Protein AF-A0A920T4A6-F1 (afdb_monomer)

Foldseek 3Di:
DVVVVVVVVVLVVVLVVLLVVLVCVVVVQDWDWDDPDDVDIDIDHQAQPEEWEWEDEPVCPDSRVSNVVSNCVSSVYHYDYDYDDPPDDDDGDRPDD

pLDDT: mean 73.18, std 14.06, range [29.61, 89.19]

Structure (mmCIF, N/CA/C/O backbone):
data_AF-A0A920T4A6-F1
#
_entry.id   AF-A0A920T4A6-F1
#
loop_
_atom_site.group_PDB
_atom_site.id
_atom_site.type_symbol
_atom_site.label_atom_id
_atom_site.label_alt_id
_atom_site.label_comp_id
_atom_site.label_asym_id
_atom_site.label_entity_id
_atom_site.label_seq_id
_atom_site.pdbx_PDB_ins_code
_atom_site.Cartn_x
_atom_site.Cartn_y
_atom_site.Cartn_z
_atom_site.occupancy
_atom_site.B_iso_or_equiv
_atom_site.auth_seq_id
_atom_site.auth_comp_id
_atom_site.auth_asym_id
_atom_site.auth_atom_id
_atom_site.pdbx_PDB_model_num
ATOM 1 N N . MET A 1 1 ? 26.992 3.770 -20.610 1.00 54.50 1 MET A N 1
ATOM 2 C CA . MET A 1 1 ? 26.687 2.720 -19.610 1.00 54.50 1 MET A CA 1
ATOM 3 C C . MET A 1 1 ? 26.659 3.265 -18.178 1.00 54.50 1 MET A C 1
ATOM 5 O O . MET A 1 1 ? 25.633 3.145 -17.527 1.00 54.50 1 MET A O 1
ATOM 9 N N . VAL A 1 2 ? 27.707 3.959 -17.709 1.00 59.22 2 VAL A N 1
ATOM 10 C CA . VAL A 1 2 ? 27.796 4.474 -16.321 1.00 59.22 2 VAL A CA 1
ATOM 11 C C . VAL A 1 2 ? 26.661 5.442 -15.929 1.00 59.22 2 VAL A C 1
ATOM 13 O O . VAL A 1 2 ? 26.128 5.326 -14.833 1.00 59.22 2 VAL A O 1
ATOM 16 N N . LYS A 1 3 ? 26.215 6.342 -16.822 1.00 55.66 3 LYS A N 1
ATOM 17 C CA . LYS A 1 3 ? 25.102 7.281 -16.541 1.00 55.66 3 LYS A CA 1
ATOM 18 C C . LYS A 1 3 ? 23.749 6.592 -16.293 1.00 55.66 3 LYS A C 1
ATOM 20 O O . LYS A 1 3 ? 23.016 7.019 -15.413 1.00 55.66 3 LYS A O 1
ATOM 25 N N . GLN A 1 4 ? 23.444 5.510 -17.016 1.00 57.22 4 GLN A N 1
ATOM 26 C CA . GLN A 1 4 ? 22.223 4.715 -16.809 1.00 57.22 4 GLN A CA 1
ATOM 27 C C . GLN A 1 4 ? 22.250 4.025 -15.438 1.00 57.22 4 GLN A C 1
ATOM 29 O O . GLN A 1 4 ? 21.264 4.050 -14.713 1.00 57.22 4 GLN A O 1
ATOM 34 N N . LEU A 1 5 ? 23.412 3.505 -15.030 1.00 60.97 5 LEU A N 1
ATOM 35 C CA . LEU A 1 5 ? 23.587 2.879 -13.719 1.00 60.97 5 LEU A CA 1
ATOM 36 C C . LEU A 1 5 ? 23.409 3.879 -12.558 1.00 60.97 5 LEU A C 1
ATOM 38 O O . LEU A 1 5 ? 22.830 3.535 -11.534 1.00 60.97 5 LEU A O 1
ATOM 42 N N . GLN A 1 6 ? 23.883 5.120 -12.714 1.00 61.97 6 GLN A N 1
ATOM 43 C CA . GLN A 1 6 ? 23.698 6.184 -11.714 1.00 61.97 6 GLN A CA 1
ATOM 44 C C . GLN A 1 6 ? 22.229 6.614 -11.598 1.00 61.97 6 GLN A C 1
ATOM 46 O O . GLN A 1 6 ? 21.735 6.827 -10.495 1.00 61.97 6 GLN A O 1
ATOM 51 N N . MET A 1 7 ? 21.512 6.668 -12.723 1.00 63.12 7 MET A N 1
ATOM 52 C CA . MET A 1 7 ? 20.078 6.965 -12.742 1.00 63.12 7 MET A CA 1
ATOM 5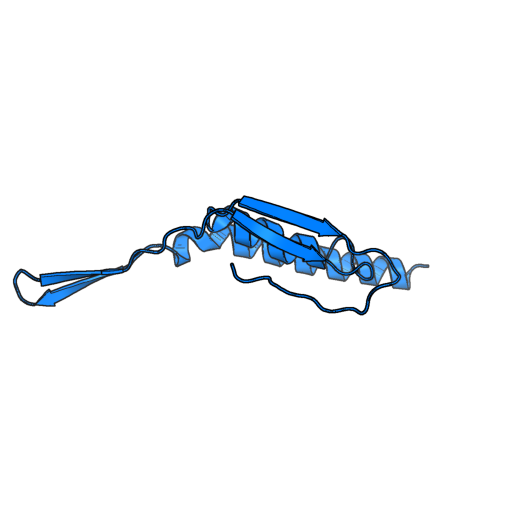3 C C . MET A 1 7 ? 19.265 5.866 -12.038 1.00 63.12 7 MET A C 1
ATOM 55 O O . MET A 1 7 ? 18.394 6.171 -11.232 1.00 63.12 7 MET A O 1
ATOM 59 N N . GLN A 1 8 ? 19.612 4.592 -12.261 1.00 62.25 8 GLN A N 1
ATOM 60 C CA . GLN A 1 8 ? 18.991 3.451 -11.573 1.00 62.25 8 GLN A CA 1
ATOM 61 C C . GLN A 1 8 ? 19.262 3.463 -10.061 1.00 62.25 8 GLN A C 1
ATOM 63 O O . GLN A 1 8 ? 18.366 3.180 -9.270 1.00 62.25 8 GLN A O 1
ATOM 68 N N . LYS A 1 9 ? 20.473 3.854 -9.639 1.00 73.00 9 LYS A N 1
ATOM 69 C CA . LYS A 1 9 ? 20.793 4.032 -8.214 1.00 73.00 9 LYS A CA 1
ATOM 70 C C . LYS A 1 9 ? 19.954 5.135 -7.574 1.00 73.00 9 LYS A C 1
ATOM 72 O O . LYS A 1 9 ? 19.427 4.928 -6.490 1.00 73.00 9 LYS A O 1
ATOM 77 N N . ALA A 1 10 ? 19.806 6.283 -8.237 1.00 74.88 10 ALA A N 1
ATOM 78 C CA . ALA A 1 10 ? 18.992 7.382 -7.720 1.00 74.88 10 ALA A CA 1
ATOM 79 C C . ALA A 1 10 ? 17.526 6.964 -7.525 1.00 74.88 10 ALA A C 1
ATOM 81 O O . ALA A 1 10 ? 16.956 7.227 -6.471 1.00 74.88 10 ALA A O 1
ATOM 82 N N . VAL A 1 11 ? 16.954 6.247 -8.498 1.00 75.62 11 VAL A N 1
ATOM 83 C CA . VAL A 1 11 ? 15.594 5.697 -8.398 1.00 75.62 11 VAL A CA 1
ATOM 84 C C . VAL A 1 11 ? 15.481 4.720 -7.227 1.00 75.62 11 VAL A C 1
ATOM 86 O O . VAL A 1 11 ? 14.573 4.852 -6.418 1.00 75.62 11 VAL A O 1
ATOM 89 N N . TYR A 1 12 ? 16.445 3.812 -7.060 1.00 78.25 12 TYR A N 1
ATOM 90 C CA . TYR A 1 12 ? 16.459 2.874 -5.934 1.00 78.25 12 TYR A CA 1
ATOM 91 C C . TYR A 1 12 ? 16.433 3.576 -4.566 1.00 78.25 12 TYR A C 1
ATOM 93 O O . TYR A 1 12 ? 15.673 3.178 -3.688 1.00 78.25 12 TYR A O 1
ATOM 101 N N . TYR A 1 13 ? 17.217 4.644 -4.382 1.00 82.88 13 TYR A N 1
ATOM 102 C CA . TYR A 1 13 ? 17.202 5.409 -3.129 1.00 82.88 13 TYR A CA 1
ATOM 103 C C . TYR A 1 13 ? 15.881 6.140 -2.887 1.00 82.88 13 TYR A C 1
ATOM 105 O O . TYR A 1 13 ? 15.476 6.282 -1.734 1.00 82.88 13 TYR A O 1
ATOM 113 N N . VAL A 1 14 ? 15.221 6.621 -3.944 1.00 84.75 14 VAL A N 1
ATOM 114 C CA . VAL A 1 14 ? 13.895 7.240 -3.823 1.00 84.75 14 VAL A CA 1
ATOM 115 C C . VAL A 1 14 ? 12.878 6.200 -3.367 1.00 84.75 14 VAL A C 1
ATOM 117 O O . VAL A 1 14 ? 12.178 6.443 -2.390 1.00 84.75 14 VAL A O 1
ATOM 120 N N . GLU A 1 15 ? 12.858 5.022 -3.988 1.00 82.25 15 GLU A N 1
ATOM 121 C CA . GLU A 1 15 ? 11.942 3.947 -3.592 1.00 82.25 15 GLU A CA 1
ATOM 122 C C . GLU A 1 15 ? 12.182 3.467 -2.156 1.00 82.25 15 GLU A C 1
ATOM 124 O O . GLU A 1 15 ? 11.240 3.238 -1.400 1.00 82.25 15 GLU A O 1
ATOM 129 N N . LEU A 1 16 ? 13.446 3.367 -1.737 1.00 85.12 16 LEU A N 1
ATOM 130 C CA . LEU A 1 16 ? 13.784 2.935 -0.381 1.00 85.12 16 LEU A CA 1
ATOM 131 C C . LEU A 1 16 ? 13.258 3.922 0.676 1.00 85.12 16 LEU A C 1
ATOM 133 O O . LEU A 1 16 ? 12.722 3.497 1.696 1.00 85.12 16 LEU A O 1
ATOM 137 N N . ARG A 1 17 ? 13.296 5.230 0.386 1.00 84.69 17 ARG A N 1
ATOM 138 C CA . ARG A 1 17 ? 12.673 6.265 1.233 1.00 84.69 17 ARG A CA 1
ATOM 139 C C . ARG A 1 17 ? 11.153 6.132 1.300 1.00 84.69 17 ARG A C 1
ATOM 141 O O . ARG A 1 17 ? 10.568 6.421 2.340 1.00 84.69 17 ARG A O 1
ATOM 148 N N . VAL A 1 18 ? 10.505 5.712 0.212 1.00 85.81 18 VAL A N 1
ATOM 149 C CA . VAL A 1 18 ? 9.052 5.475 0.203 1.00 85.81 18 VAL A CA 1
ATOM 150 C C . VAL A 1 18 ? 8.699 4.290 1.098 1.00 85.81 18 VAL A C 1
ATOM 152 O O . VAL A 1 18 ? 7.729 4.368 1.847 1.00 85.81 18 VAL A O 1
ATOM 155 N N . VAL A 1 19 ? 9.507 3.228 1.089 1.00 86.81 19 VAL A N 1
ATOM 156 C CA . VAL A 1 19 ? 9.326 2.079 1.992 1.00 86.81 19 VAL A CA 1
ATOM 157 C C . VAL A 1 19 ? 9.548 2.480 3.453 1.00 86.81 19 VAL A C 1
ATOM 159 O O . VAL A 1 19 ? 8.739 2.133 4.316 1.00 86.81 19 VAL A O 1
ATOM 162 N N . GLU A 1 20 ? 10.596 3.254 3.742 1.00 89.19 20 GLU A N 1
ATOM 163 C CA . GLU A 1 20 ? 10.835 3.798 5.086 1.00 89.19 20 GLU A CA 1
ATOM 164 C C . GLU A 1 20 ? 9.640 4.631 5.575 1.00 89.19 20 GLU A C 1
ATOM 166 O O . GLU A 1 20 ? 9.170 4.437 6.698 1.00 89.19 20 GLU A O 1
ATOM 171 N N . TYR A 1 21 ? 9.086 5.492 4.716 1.00 88.31 21 TYR A N 1
ATOM 172 C CA . TYR A 1 21 ? 7.885 6.272 5.023 1.00 88.31 21 TYR A CA 1
ATOM 173 C C . TYR A 1 21 ? 6.637 5.396 5.209 1.00 88.31 21 TYR A C 1
ATOM 175 O O . TYR A 1 21 ? 5.866 5.591 6.145 1.00 88.31 21 TYR A O 1
ATOM 183 N N . ALA A 1 22 ? 6.443 4.384 4.364 1.00 87.88 22 ALA A N 1
ATOM 184 C CA . ALA A 1 22 ? 5.314 3.467 4.485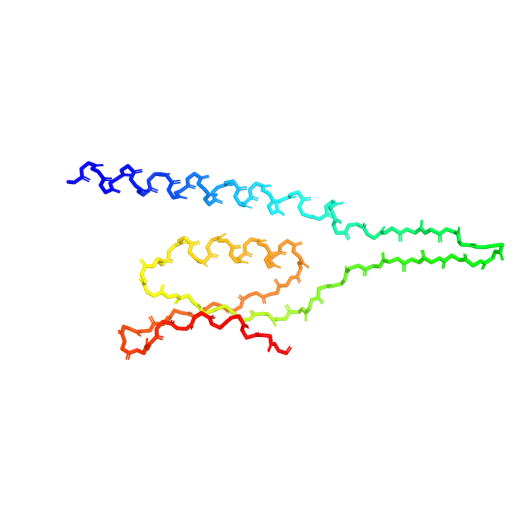 1.00 87.88 22 ALA A CA 1
ATOM 185 C C . ALA A 1 22 ? 5.317 2.732 5.835 1.00 87.88 22 ALA A C 1
ATOM 187 O O . ALA A 1 22 ? 4.254 2.462 6.388 1.00 87.88 22 ALA A O 1
ATOM 188 N N . THR A 1 23 ? 6.499 2.454 6.389 1.00 87.94 23 THR A N 1
ATOM 189 C CA . THR A 1 23 ? 6.653 1.763 7.678 1.00 87.94 23 THR A CA 1
ATOM 190 C C . THR A 1 23 ? 6.202 2.629 8.864 1.00 87.94 23 THR A C 1
ATOM 192 O O . THR A 1 23 ? 5.757 2.090 9.875 1.00 87.94 23 THR A O 1
ATOM 195 N N . SER A 1 24 ? 6.256 3.963 8.754 1.00 87.88 24 SER A N 1
ATOM 196 C CA . SER A 1 24 ? 5.742 4.884 9.782 1.00 87.88 24 SER A CA 1
ATOM 197 C C . SER A 1 24 ? 4.263 5.251 9.598 1.00 87.88 24 SER A C 1
ATOM 199 O O . SER A 1 24 ? 3.654 5.818 10.508 1.00 87.88 24 SER A O 1
ATOM 201 N N . LEU A 1 25 ? 3.658 4.874 8.467 1.00 86.94 25 LEU A N 1
ATOM 202 C CA . LEU A 1 25 ? 2.262 5.154 8.122 1.00 86.94 25 LEU A CA 1
ATOM 203 C C . LEU A 1 25 ? 1.233 4.675 9.171 1.00 86.94 25 LEU A C 1
ATOM 205 O O . LEU A 1 25 ? 0.321 5.444 9.472 1.00 86.94 25 LEU A O 1
ATOM 209 N N . PRO A 1 26 ? 1.358 3.485 9.799 1.00 82.75 26 PRO A N 1
ATOM 210 C CA . PRO A 1 26 ? 0.385 3.026 10.797 1.00 82.75 26 PRO A CA 1
ATOM 211 C C . PRO A 1 26 ? 0.272 3.951 12.012 1.00 82.75 26 PRO A C 1
ATOM 213 O O . PRO A 1 26 ? -0.787 4.049 12.624 1.00 82.75 26 PRO A O 1
ATOM 216 N N . ASN A 1 27 ? 1.353 4.659 12.353 1.00 84.38 27 ASN A N 1
ATOM 217 C CA . ASN A 1 27 ? 1.335 5.628 13.442 1.00 84.38 27 ASN A CA 1
ATOM 218 C C . ASN A 1 27 ? 0.539 6.892 13.078 1.00 84.38 27 ASN A C 1
ATOM 220 O O . ASN A 1 27 ? -0.029 7.527 13.958 1.00 84.38 27 ASN A O 1
ATOM 224 N N . VAL A 1 28 ? 0.488 7.240 11.790 1.00 82.06 28 VAL A N 1
ATOM 225 C CA . VAL A 1 28 ? -0.291 8.372 11.262 1.00 82.06 28 VAL A CA 1
ATOM 226 C C . VAL A 1 28 ? -1.763 7.992 11.087 1.00 82.06 28 VAL A C 1
ATOM 228 O O . VAL A 1 28 ? -2.636 8.823 11.288 1.00 82.06 28 VAL A O 1
ATOM 231 N N . LEU A 1 29 ? -2.050 6.729 10.763 1.00 76.12 29 LEU A N 1
ATOM 232 C CA . LEU A 1 29 ? -3.415 6.198 10.627 1.00 76.12 29 LEU A CA 1
ATOM 233 C C . LEU A 1 29 ? -4.102 5.930 11.975 1.00 76.12 29 LEU A C 1
ATOM 235 O O . LEU A 1 29 ? -5.229 5.431 12.011 1.00 76.12 29 LEU A O 1
ATOM 239 N N . LYS A 1 30 ? -3.433 6.234 13.091 1.00 78.25 30 LYS A N 1
ATOM 240 C CA . LYS A 1 30 ? -3.991 6.066 14.425 1.00 78.25 30 LYS A CA 1
ATO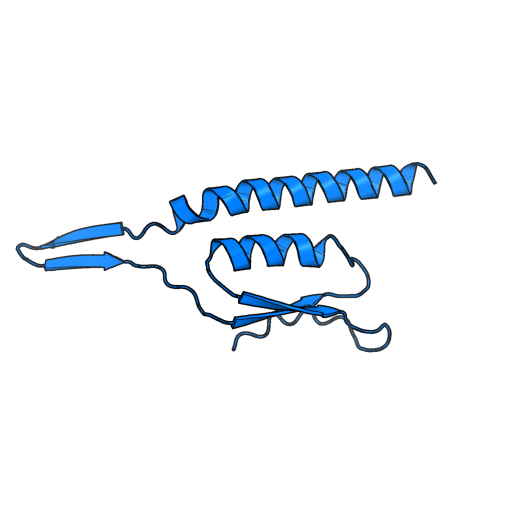M 241 C C . LYS A 1 30 ? -5.129 7.066 14.613 1.00 78.25 30 LYS A C 1
ATOM 243 O O . LYS A 1 30 ? -4.906 8.268 14.660 1.00 78.25 30 LYS A O 1
ATOM 248 N N . GLY A 1 31 ? -6.341 6.535 14.712 1.00 76.94 31 GLY A N 1
ATOM 249 C CA . GLY A 1 31 ? -7.545 7.317 14.934 1.00 76.94 31 GLY A CA 1
ATOM 250 C C . GLY A 1 31 ? -7.468 8.200 16.179 1.00 76.94 31 GLY A C 1
ATOM 251 O O . GLY A 1 31 ? -6.948 7.774 17.214 1.00 76.94 31 GLY A O 1
ATOM 252 N N . GLU A 1 32 ? -7.992 9.419 16.080 1.00 78.94 32 GLU A N 1
ATOM 253 C CA . GLU A 1 32 ? -8.075 10.357 17.197 1.00 78.94 32 GLU A CA 1
ATOM 254 C C . GLU A 1 32 ? -9.468 10.309 17.828 1.00 78.94 32 GLU A C 1
ATOM 256 O O . GLU A 1 32 ? -10.491 10.251 17.142 1.00 78.94 32 GLU A O 1
ATOM 261 N N . SER A 1 33 ? -9.508 10.329 19.158 1.00 79.25 33 SER A N 1
ATOM 262 C CA . SER A 1 33 ? -10.735 10.449 19.942 1.00 79.25 33 SER A CA 1
ATOM 263 C C . SER A 1 33 ? -10.754 11.810 20.623 1.00 79.25 33 SER A C 1
ATOM 265 O O . SER A 1 33 ? -9.828 12.121 21.374 1.00 79.25 33 SER A O 1
ATOM 267 N N . SER A 1 34 ? -11.782 12.609 20.359 1.00 80.25 34 SER A N 1
ATOM 268 C CA . SER A 1 34 ? -11.973 13.930 20.951 1.00 80.25 34 SER A CA 1
ATOM 269 C C . SER A 1 34 ? -13.318 13.999 21.662 1.00 80.25 34 SER A C 1
ATOM 271 O O . SER A 1 34 ? -14.364 13.759 21.057 1.00 80.25 34 SER A O 1
ATOM 273 N N . ASP A 1 35 ? -13.295 14.391 22.932 1.00 81.31 35 ASP A N 1
ATOM 274 C CA . ASP A 1 35 ? -14.508 14.661 23.698 1.00 81.31 35 ASP A CA 1
ATOM 275 C C . ASP A 1 35 ? -15.044 16.048 23.318 1.00 81.31 35 ASP A C 1
ATOM 277 O O . ASP A 1 35 ? -14.412 17.072 23.582 1.00 81.31 35 ASP A O 1
ATOM 281 N N . VAL A 1 36 ? -16.198 16.083 22.648 1.00 79.75 36 VAL A N 1
ATOM 282 C CA . VAL A 1 36 ? -16.799 17.326 22.126 1.00 79.75 36 VAL A CA 1
ATOM 283 C C . VAL A 1 36 ? -17.770 17.938 23.144 1.00 79.75 36 VAL A C 1
ATOM 285 O O . VAL A 1 36 ? -17.971 19.153 23.153 1.00 79.75 36 VAL A O 1
ATOM 288 N N . SER A 1 37 ? -18.367 17.121 24.023 1.00 80.25 37 SER A N 1
ATOM 289 C CA . SER A 1 37 ? -19.246 17.567 25.115 1.00 80.25 37 SER A CA 1
ATOM 290 C C . SER A 1 37 ? -19.400 16.495 26.206 1.00 80.25 37 SER A C 1
ATOM 292 O O . SER A 1 37 ? -18.989 15.351 26.012 1.00 80.25 37 SER A O 1
ATOM 294 N N . GLU A 1 38 ? -20.012 16.836 27.347 1.00 74.50 38 GLU A N 1
ATOM 295 C CA . GLU A 1 38 ? -20.278 15.889 28.441 1.00 74.50 38 GLU A CA 1
ATOM 296 C C . GLU A 1 38 ? -21.082 14.679 27.936 1.00 74.50 38 GLU A C 1
ATOM 298 O O . GLU A 1 38 ? -22.231 14.795 27.513 1.00 74.50 38 GLU A O 1
ATOM 303 N N . GLY A 1 39 ? -20.454 13.501 27.961 1.00 78.69 39 GLY A N 1
ATOM 304 C CA . GLY A 1 39 ? -21.053 12.246 27.500 1.00 78.69 39 GLY A CA 1
ATOM 305 C C . GLY A 1 39 ? -21.015 12.011 25.984 1.00 78.69 39 GLY A C 1
ATOM 306 O O . GLY A 1 39 ? -21.512 10.977 25.540 1.00 78.69 39 GLY A O 1
ATOM 307 N N . ILE A 1 40 ? -20.421 12.912 25.188 1.00 75.25 40 ILE A N 1
ATOM 308 C CA . ILE A 1 40 ? -20.315 12.779 23.726 1.00 75.25 40 ILE A CA 1
ATOM 309 C C . ILE A 1 40 ? -18.839 12.759 23.309 1.00 75.25 40 ILE A C 1
ATOM 311 O O . ILE A 1 40 ? -18.177 13.798 23.254 1.00 75.25 40 ILE A O 1
ATOM 315 N N . ASN A 1 41 ? -18.353 11.566 22.961 1.00 82.31 41 ASN A N 1
ATOM 316 C CA . ASN A 1 41 ? -17.017 11.347 22.409 1.00 82.31 41 ASN A CA 1
ATOM 317 C C . ASN A 1 41 ? -17.103 11.136 20.890 1.00 82.31 41 ASN A C 1
ATOM 319 O O . ASN A 1 41 ? -17.851 10.277 20.413 1.00 82.31 41 ASN A O 1
ATOM 323 N N . CYS A 1 42 ? -16.336 11.913 20.132 1.00 80.44 42 CYS A N 1
ATOM 324 C CA . CYS A 1 42 ? -16.168 11.743 18.698 1.00 80.44 42 CYS A CA 1
ATOM 325 C C . CYS A 1 42 ? -14.868 10.986 18.432 1.00 80.44 42 CYS A C 1
ATOM 327 O O . CYS A 1 42 ? -13.779 11.473 18.719 1.00 80.44 42 CYS A O 1
ATOM 329 N N . THR A 1 43 ? -14.984 9.799 17.844 1.00 81.94 43 THR A N 1
ATOM 330 C CA . THR A 1 43 ? -13.837 8.978 17.447 1.00 81.94 43 THR A CA 1
ATOM 331 C C . THR A 1 43 ? -13.727 8.968 15.930 1.00 81.94 43 THR A C 1
ATOM 333 O O . THR A 1 43 ? -14.710 8.728 15.230 1.00 81.94 43 THR A O 1
ATOM 336 N N . MET A 1 44 ? -12.538 9.258 15.408 1.00 79.06 44 MET A N 1
ATOM 337 C CA . MET A 1 44 ? -12.221 9.079 13.995 1.00 79.06 44 MET A CA 1
ATOM 338 C C . MET A 1 44 ? -11.380 7.821 13.854 1.00 79.06 44 MET A C 1
ATOM 340 O O . MET A 1 44 ? -10.335 7.713 14.483 1.00 79.06 44 MET A O 1
ATOM 344 N N . THR A 1 45 ? -11.824 6.867 13.042 1.00 82.44 45 THR A N 1
ATOM 345 C CA . THR A 1 45 ? -11.091 5.631 12.750 1.00 82.44 45 THR A CA 1
ATOM 346 C C . THR A 1 45 ? -10.800 5.538 11.255 1.00 82.44 45 THR A C 1
ATOM 348 O O . THR A 1 45 ? -11.604 5.958 10.424 1.00 82.44 45 THR A O 1
ATOM 351 N N . HIS A 1 46 ? -9.633 4.996 10.904 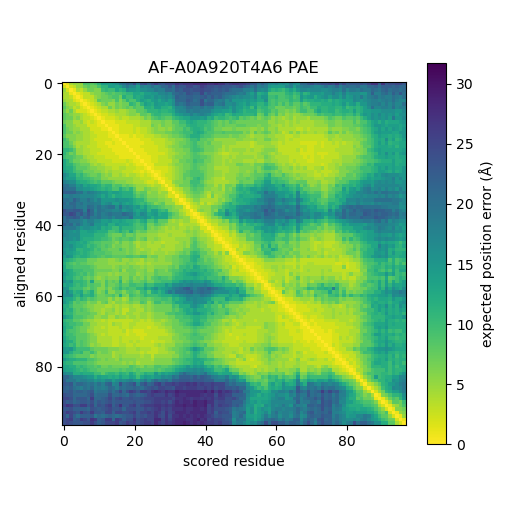1.00 81.88 46 HIS A N 1
ATOM 352 C CA . HIS A 1 46 ? -9.246 4.727 9.522 1.00 81.88 46 HIS A CA 1
ATOM 353 C C . HIS A 1 46 ? -9.268 3.220 9.283 1.00 81.88 46 HIS A C 1
ATOM 355 O O . HIS A 1 46 ? -8.497 2.482 9.895 1.00 81.88 46 HIS A O 1
ATOM 361 N N .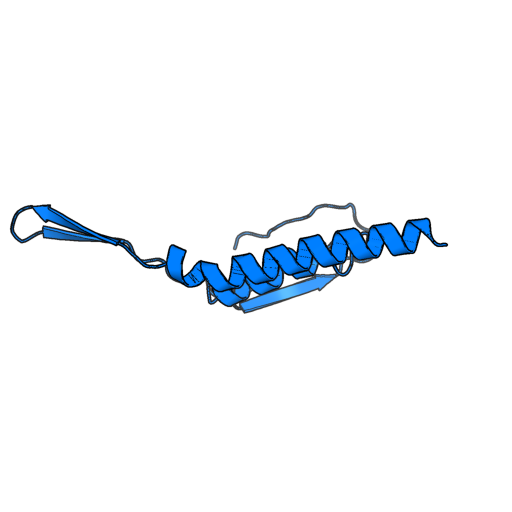 GLU A 1 47 ? -10.151 2.772 8.395 1.00 82.31 47 GLU A N 1
ATOM 362 C CA . GLU A 1 47 ? -10.290 1.365 8.025 1.00 82.31 47 GLU A CA 1
ATOM 363 C C . GLU A 1 47 ? -9.748 1.109 6.608 1.00 82.31 47 GLU A C 1
ATOM 365 O O . GLU A 1 47 ? -9.805 2.001 5.753 1.00 82.31 47 GLU A O 1
ATOM 370 N N . PRO A 1 48 ? -9.204 -0.093 6.342 1.00 83.12 48 PRO A N 1
ATOM 371 C CA . PRO A 1 48 ? -8.749 -0.467 5.010 1.00 83.12 48 PRO A CA 1
ATOM 372 C C . PRO A 1 48 ? -9.921 -0.574 4.026 1.00 83.12 48 PRO A C 1
ATOM 374 O O . PRO A 1 48 ? -11.000 -1.058 4.358 1.00 83.12 48 PRO A O 1
ATOM 377 N N . LEU A 1 49 ? -9.673 -0.192 2.773 1.00 82.06 49 LEU A N 1
ATOM 378 C CA . LEU A 1 49 ? -10.621 -0.303 1.658 1.00 82.06 49 LEU A CA 1
ATOM 379 C C . LEU A 1 49 ? -10.803 -1.755 1.178 1.00 82.06 49 LEU A C 1
ATOM 381 O O . LEU A 1 49 ? -11.798 -2.074 0.532 1.00 82.06 49 LEU A O 1
ATOM 385 N N . GLY A 1 50 ? -9.841 -2.639 1.462 1.00 84.94 50 GLY A N 1
ATOM 386 C CA . GLY A 1 50 ? -9.877 -4.043 1.054 1.00 84.94 50 GLY A CA 1
ATOM 387 C C . GLY A 1 50 ? -8.966 -4.323 -0.140 1.00 84.94 50 GLY A C 1
ATOM 388 O O . GLY A 1 50 ? -7.745 -4.274 -0.006 1.00 84.94 50 GLY A O 1
ATOM 389 N N . VAL A 1 51 ? -9.533 -4.674 -1.298 1.00 83.25 51 VAL A N 1
ATOM 390 C CA . VAL A 1 51 ? -8.755 -5.048 -2.494 1.00 83.25 51 VAL A CA 1
ATOM 391 C C . VAL A 1 51 ? -8.606 -3.851 -3.430 1.00 83.25 51 VAL A C 1
ATOM 393 O O . VAL A 1 51 ? -9.597 -3.300 -3.894 1.00 83.25 51 VAL A O 1
ATOM 396 N N . VAL A 1 52 ? -7.367 -3.479 -3.753 1.00 79.50 52 VAL A N 1
ATOM 397 C CA . VAL A 1 52 ? -7.030 -2.358 -4.645 1.00 79.50 52 VAL A CA 1
ATOM 398 C C . VAL A 1 52 ? -6.268 -2.879 -5.863 1.00 79.50 52 VAL A C 1
ATOM 400 O O . VAL A 1 52 ? -5.384 -3.725 -5.739 1.00 79.50 52 VAL A O 1
ATOM 403 N N . ALA A 1 53 ? -6.579 -2.375 -7.059 1.00 80.56 53 ALA A N 1
ATOM 404 C CA . ALA A 1 53 ? -5.882 -2.746 -8.289 1.00 80.56 53 ALA A CA 1
ATOM 405 C C . ALA A 1 53 ? -4.938 -1.631 -8.763 1.00 80.56 53 ALA A C 1
ATOM 407 O O . ALA A 1 53 ? -5.333 -0.473 -8.891 1.00 80.56 53 ALA A O 1
ATOM 408 N N . GLY A 1 54 ? -3.689 -1.992 -9.058 1.00 77.88 54 GLY A N 1
ATOM 409 C CA . GLY A 1 54 ? -2.682 -1.093 -9.617 1.00 77.88 54 GLY A CA 1
ATOM 410 C C . GLY A 1 54 ? -2.310 -1.481 -11.043 1.00 77.88 54 GLY A C 1
ATOM 411 O O . GLY A 1 54 ? -2.014 -2.644 -11.323 1.00 77.88 54 GLY A O 1
ATOM 412 N N . ILE A 1 55 ? -2.298 -0.506 -11.950 1.00 77.56 55 ILE A N 1
ATOM 413 C CA . ILE A 1 55 ? -1.894 -0.699 -13.345 1.00 77.56 55 ILE A CA 1
ATOM 414 C C . ILE A 1 55 ? -0.618 0.102 -13.594 1.00 77.56 55 ILE A C 1
ATOM 416 O O . ILE A 1 55 ? -0.657 1.331 -13.645 1.00 77.56 55 ILE A O 1
ATOM 420 N N . THR A 1 56 ? 0.513 -0.583 -13.773 1.00 72.44 56 THR A N 1
ATOM 421 C CA . THR A 1 56 ? 1.810 0.080 -13.968 1.00 72.44 56 THR A CA 1
ATOM 422 C C . THR A 1 56 ? 2.182 0.192 -15.451 1.00 72.44 56 THR A C 1
ATOM 424 O O . THR A 1 56 ? 2.001 -0.759 -16.226 1.00 72.44 56 THR A O 1
ATOM 427 N N . PRO A 1 57 ? 2.701 1.356 -15.890 1.00 69.12 57 PRO A N 1
ATOM 428 C CA . PRO A 1 57 ? 3.157 1.554 -17.258 1.00 69.12 57 PRO A CA 1
ATOM 429 C C . PRO A 1 57 ? 4.495 0.841 -17.500 1.00 69.12 57 PRO A C 1
ATOM 431 O O . PRO A 1 57 ? 5.364 0.801 -16.633 1.00 69.12 57 PRO A O 1
ATOM 434 N N . PHE A 1 58 ? 4.708 0.350 -18.723 1.00 67.50 58 PHE A N 1
ATOM 435 C CA . PHE A 1 58 ? 5.907 -0.419 -19.097 1.00 67.50 58 PHE A CA 1
ATOM 436 C C . PHE A 1 58 ? 7.232 0.364 -19.002 1.00 67.50 58 PHE A C 1
ATOM 438 O O . PHE A 1 58 ? 8.305 -0.226 -18.976 1.00 67.50 58 PHE A O 1
ATOM 445 N N . ASN A 1 59 ? 7.175 1.698 -18.967 1.00 69.31 59 ASN A N 1
ATOM 446 C CA . ASN A 1 59 ? 8.366 2.552 -18.965 1.00 69.31 59 ASN A CA 1
ATOM 447 C C . ASN A 1 59 ? 9.186 2.413 -17.666 1.00 69.31 59 ASN A C 1
ATOM 449 O O . ASN A 1 59 ? 10.407 2.528 -17.682 1.00 69.31 59 ASN A O 1
ATOM 453 N N . PHE A 1 60 ? 8.525 2.107 -16.545 1.00 67.50 60 PHE A N 1
ATOM 454 C CA . PHE A 1 60 ? 9.163 2.048 -15.232 1.00 67.50 60 PHE A CA 1
ATOM 455 C C . PHE A 1 60 ? 8.674 0.832 -14.437 1.00 67.50 60 PHE A C 1
ATOM 457 O O . PHE A 1 60 ? 7.848 0.969 -13.532 1.00 67.50 60 PHE A O 1
ATOM 464 N N . PRO A 1 61 ? 9.193 -0.366 -14.760 1.00 63.28 61 PRO A N 1
ATOM 465 C CA . PRO A 1 61 ? 8.650 -1.628 -14.264 1.00 63.28 61 PRO A CA 1
ATOM 466 C C . PRO A 1 61 ? 8.900 -1.881 -12.774 1.00 63.28 61 PRO A C 1
ATOM 468 O O . PRO A 1 61 ? 8.317 -2.805 -12.228 1.00 63.28 61 PRO A O 1
ATOM 471 N N . ILE A 1 62 ? 9.771 -1.102 -12.121 1.00 69.12 62 ILE A N 1
ATOM 472 C CA . ILE A 1 62 ? 10.107 -1.269 -10.696 1.00 69.12 62 ILE A CA 1
ATOM 473 C C . ILE A 1 62 ? 9.719 -0.032 -9.884 1.00 69.12 62 ILE A C 1
ATOM 475 O O . ILE A 1 62 ? 9.089 -0.184 -8.851 1.00 69.12 62 ILE A O 1
ATOM 479 N N . MET A 1 63 ? 9.995 1.176 -10.385 1.00 73.38 63 MET A N 1
ATOM 480 C CA . MET A 1 63 ? 9.689 2.441 -9.696 1.00 73.38 63 MET A CA 1
ATOM 481 C C . MET A 1 63 ? 8.187 2.579 -9.364 1.00 73.38 63 MET A C 1
ATOM 483 O O . MET A 1 63 ? 7.780 2.773 -8.227 1.00 73.38 63 MET A O 1
ATOM 487 N N . 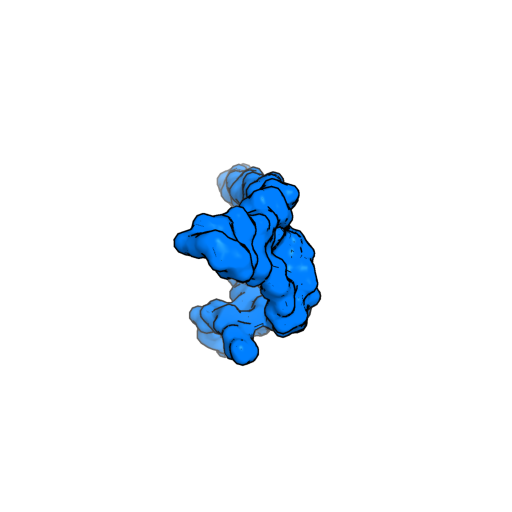VAL A 1 64 ? 7.319 2.388 -10.363 1.00 76.38 64 VAL A N 1
ATOM 488 C CA . VAL A 1 64 ? 5.869 2.626 -10.214 1.00 76.38 64 VAL A CA 1
ATOM 489 C C . VAL A 1 64 ? 5.129 1.471 -9.506 1.00 76.38 64 VAL A C 1
ATOM 491 O O . VAL A 1 64 ? 4.012 1.641 -9.040 1.00 76.38 64 VAL A O 1
ATOM 494 N N . PRO A 1 65 ? 5.668 0.257 -9.394 1.00 76.12 65 PRO A N 1
ATOM 495 C CA . PRO A 1 65 ? 5.125 -0.679 -8.407 1.00 76.12 65 PRO A CA 1
ATOM 496 C C . PRO A 1 65 ? 5.546 -0.364 -6.970 1.00 76.12 65 PRO A C 1
ATOM 498 O O . PRO A 1 65 ? 4.725 -0.472 -6.056 1.00 76.12 65 PRO A O 1
ATOM 501 N N . LEU A 1 66 ? 6.810 0.020 -6.760 1.00 78.69 66 LEU A N 1
ATOM 502 C CA . LEU A 1 66 ? 7.395 0.096 -5.419 1.00 78.69 66 LEU A CA 1
ATOM 503 C C . LEU A 1 66 ? 6.895 1.285 -4.590 1.00 78.69 66 LEU A C 1
ATOM 505 O O . LEU A 1 66 ? 6.917 1.189 -3.374 1.00 78.69 66 LEU A O 1
ATOM 509 N N . TRP A 1 67 ? 6.333 2.327 -5.203 1.00 79.00 67 TRP A N 1
ATOM 510 C CA . TRP A 1 67 ? 5.566 3.356 -4.482 1.00 79.00 67 TRP A CA 1
ATOM 511 C C . TRP A 1 67 ? 4.113 2.956 -4.135 1.00 79.00 67 TRP A C 1
ATOM 513 O O . TRP A 1 67 ? 3.534 3.522 -3.215 1.00 79.00 67 TRP A O 1
ATOM 523 N N . MET A 1 68 ? 3.497 1.992 -4.836 1.00 80.56 68 MET A N 1
ATOM 524 C CA . MET A 1 68 ? 2.085 1.605 -4.625 1.00 80.56 68 MET A CA 1
ATOM 525 C C . MET A 1 68 ? 1.938 0.437 -3.655 1.00 80.56 68 MET A C 1
ATOM 527 O O . MET A 1 68 ? 1.064 0.448 -2.791 1.00 80.56 68 MET A O 1
ATOM 531 N N . ILE A 1 69 ? 2.792 -0.576 -3.807 1.00 83.31 69 ILE A N 1
ATOM 532 C CA . ILE A 1 69 ? 2.753 -1.814 -3.023 1.00 83.31 69 ILE A CA 1
ATOM 533 C C . ILE A 1 69 ? 2.906 -1.554 -1.514 1.00 83.31 69 ILE A C 1
ATOM 535 O O . ILE A 1 69 ? 2.017 -1.963 -0.768 1.00 83.31 69 ILE A O 1
ATOM 539 N N . PRO A 1 70 ? 3.972 -0.889 -1.026 1.00 84.25 70 PRO A N 1
ATOM 540 C CA . PRO A 1 70 ? 4.189 -0.757 0.409 1.00 84.25 70 PRO A CA 1
ATOM 541 C C . PRO A 1 70 ? 3.121 0.116 1.067 1.00 84.25 70 PRO A C 1
ATOM 543 O O . PRO A 1 70 ? 2.676 -0.243 2.148 1.00 84.25 70 PRO A O 1
ATOM 546 N N . LEU A 1 71 ? 2.651 1.184 0.406 1.00 84.62 71 LEU A N 1
ATOM 547 C CA . LEU A 1 71 ? 1.572 2.030 0.930 1.00 84.62 71 LEU A CA 1
ATOM 548 C C . LEU A 1 71 ? 0.245 1.271 1.039 1.00 84.62 71 LEU A C 1
ATOM 550 O O . LEU A 1 71 ? -0.452 1.397 2.043 1.00 84.62 71 LEU A O 1
ATOM 554 N N . ALA A 1 72 ? -0.111 0.477 0.025 1.00 84.19 72 ALA A N 1
ATOM 555 C CA . ALA A 1 72 ? -1.330 -0.324 0.072 1.00 84.19 72 ALA A CA 1
ATOM 556 C C . ALA A 1 72 ? -1.264 -1.371 1.195 1.00 84.19 72 ALA A C 1
ATOM 558 O O . ALA A 1 72 ? -2.221 -1.508 1.953 1.00 84.19 72 ALA A O 1
ATOM 559 N N . ILE A 1 73 ? -0.123 -2.052 1.343 1.00 85.06 73 ILE A N 1
ATOM 560 C CA . ILE A 1 73 ? 0.067 -3.090 2.362 1.00 85.06 73 ILE A CA 1
ATOM 561 C C . ILE A 1 73 ? 0.043 -2.500 3.776 1.00 85.06 73 ILE A C 1
ATOM 563 O O . ILE A 1 73 ? -0.629 -3.058 4.642 1.00 85.06 73 ILE A O 1
ATOM 567 N N . THR A 1 74 ? 0.731 -1.383 4.042 1.00 85.75 74 THR A N 1
ATOM 568 C CA . THR A 1 74 ? 0.739 -0.797 5.396 1.00 85.75 74 THR A CA 1
ATOM 569 C C . THR A 1 74 ? -0.579 -0.142 5.778 1.00 85.75 74 THR A C 1
ATOM 571 O O . THR A 1 74 ? -0.898 -0.093 6.963 1.00 85.75 74 THR A O 1
ATOM 574 N N . ALA A 1 75 ? -1.386 0.274 4.801 1.00 82.56 75 ALA A N 1
ATOM 575 C CA . ALA A 1 75 ? -2.774 0.664 5.026 1.00 82.56 75 ALA A CA 1
ATOM 576 C C . ALA A 1 75 ? -3.720 -0.531 5.283 1.00 82.56 75 ALA A C 1
ATOM 578 O O . ALA A 1 75 ? -4.888 -0.310 5.580 1.00 82.56 75 ALA A O 1
ATOM 579 N N . GLY A 1 76 ? -3.251 -1.781 5.167 1.00 82.44 76 GLY A N 1
ATOM 580 C CA . GLY A 1 76 ? -4.065 -2.988 5.359 1.00 82.44 76 GLY A CA 1
ATOM 581 C C . GLY A 1 76 ? -4.842 -3.437 4.116 1.00 82.44 76 GLY A C 1
ATOM 582 O O . GLY A 1 76 ? -5.730 -4.281 4.222 1.00 82.44 76 GLY A O 1
ATOM 583 N N . ASN A 1 77 ? -4.516 -2.899 2.938 1.00 85.56 77 ASN A N 1
ATOM 584 C CA . ASN A 1 77 ? -5.148 -3.263 1.674 1.00 85.56 77 ASN A CA 1
ATOM 585 C C . ASN A 1 77 ? -4.383 -4.389 0.962 1.00 85.56 77 ASN A C 1
ATOM 587 O O . ASN A 1 77 ? -3.154 -4.475 1.004 1.00 85.56 77 ASN A O 1
ATOM 591 N N . THR A 1 78 ? -5.110 -5.230 0.230 1.00 83.12 78 THR A N 1
ATOM 592 C CA . THR A 1 78 ? -4.529 -6.222 -0.683 1.00 83.12 78 THR A CA 1
ATOM 593 C C . THR A 1 78 ? -4.395 -5.605 -2.071 1.00 83.12 78 THR A C 1
ATOM 595 O O . THR A 1 78 ? -5.392 -5.178 -2.647 1.00 83.12 78 THR A O 1
ATOM 598 N N . LEU A 1 79 ? -3.183 -5.567 -2.633 1.00 81.50 79 LEU A N 1
ATOM 599 C CA . LEU A 1 79 ? -2.935 -4.980 -3.953 1.00 81.50 79 LEU A CA 1
ATOM 600 C C . LEU A 1 79 ? -2.816 -6.051 -5.051 1.00 81.50 79 LEU A C 1
ATOM 602 O O . LEU A 1 79 ? -1.927 -6.899 -5.001 1.00 81.50 79 LEU A O 1
ATOM 606 N N . SER A 1 80 ? -3.647 -5.956 -6.091 1.00 79.62 80 SER A N 1
ATOM 607 C CA . SER A 1 80 ? -3.489 -6.711 -7.341 1.00 79.62 80 SER A CA 1
ATOM 608 C C . SER A 1 80 ? -2.791 -5.850 -8.393 1.00 79.62 80 SER A C 1
ATOM 610 O O . SER A 1 80 ? -3.346 -4.846 -8.844 1.00 79.62 80 SER A O 1
ATOM 612 N N . LEU A 1 81 ? -1.587 -6.239 -8.817 1.00 76.19 81 LEU A N 1
ATOM 613 C CA . LEU A 1 81 ? -0.789 -5.469 -9.772 1.00 76.19 81 LEU A CA 1
ATOM 614 C C . LEU A 1 81 ? -0.776 -6.106 -11.164 1.00 76.19 81 LEU A C 1
ATOM 616 O O . LEU A 1 81 ? -0.340 -7.243 -11.325 1.00 76.19 81 LEU A O 1
ATOM 620 N N . ASN A 1 82 ? -1.157 -5.328 -12.180 1.00 74.25 82 ASN A N 1
ATOM 621 C CA . ASN A 1 82 ? -1.073 -5.726 -13.584 1.00 74.25 82 ASN A CA 1
ATOM 622 C C . ASN A 1 82 ? -0.129 -4.810 -14.376 1.00 74.25 82 ASN A C 1
ATOM 624 O O . ASN A 1 82 ? -0.232 -3.583 -14.327 1.00 74.25 82 ASN A O 1
ATOM 628 N N . HIS A 1 83 ? 0.762 -5.416 -15.166 1.00 64.69 83 HIS A N 1
ATOM 629 C CA . HIS A 1 83 ? 1.653 -4.703 -16.084 1.00 64.69 83 HIS A CA 1
ATOM 630 C C . HIS A 1 83 ? 0.991 -4.495 -17.452 1.00 64.69 83 HIS A C 1
ATOM 632 O O . HIS A 1 83 ? 0.455 -5.432 -18.047 1.00 64.69 83 HIS A O 1
ATOM 638 N N . ARG A 1 84 ? 1.050 -3.269 -17.989 1.00 65.19 84 ARG A N 1
ATOM 639 C CA . ARG A 1 84 ? 0.496 -2.955 -19.321 1.00 65.19 84 ARG A CA 1
ATOM 640 C C . ARG A 1 84 ? 1.457 -3.352 -20.443 1.00 65.19 84 ARG A C 1
ATOM 642 O O . ARG A 1 84 ? 2.647 -3.0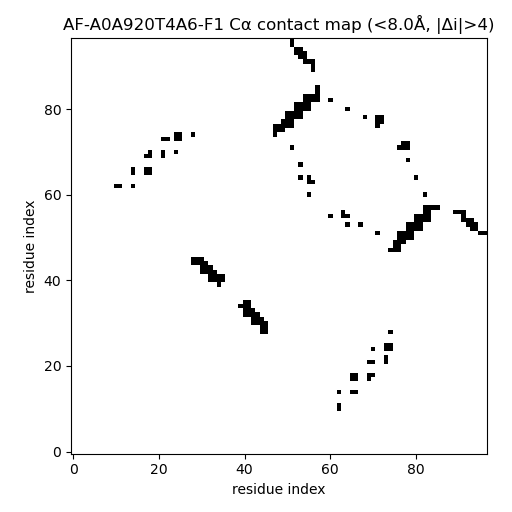53 -20.391 1.00 65.19 84 ARG A O 1
ATOM 649 N N . SER A 1 85 ? 0.921 -3.957 -21.503 1.00 54.50 85 SER A N 1
ATOM 650 C CA . SER A 1 85 ? 1.645 -4.256 -22.745 1.00 54.50 85 SER A CA 1
ATOM 651 C C . SER A 1 85 ? 1.799 -3.018 -23.644 1.00 54.50 85 SER A C 1
ATOM 653 O O . SER A 1 85 ? 0.890 -2.194 -23.735 1.00 54.50 85 SER A O 1
ATOM 655 N N . ARG A 1 86 ? 2.920 -2.948 -24.373 1.00 54.62 86 ARG A N 1
ATOM 656 C CA . ARG A 1 86 ? 3.481 -1.828 -25.167 1.00 54.62 86 ARG A CA 1
ATOM 657 C C . ARG A 1 86 ? 2.559 -1.064 -26.150 1.00 54.62 86 ARG A C 1
ATOM 659 O O . ARG A 1 86 ? 2.986 -0.034 -26.656 1.00 54.62 86 ARG A O 1
ATOM 666 N N . HIS A 1 87 ? 1.335 -1.520 -26.430 1.00 44.06 87 HIS A N 1
ATOM 667 C CA . HIS A 1 87 ? 0.495 -1.008 -27.531 1.00 44.06 87 HIS A CA 1
ATOM 668 C C . HIS A 1 87 ? -0.779 -0.244 -27.136 1.00 44.06 87 HIS A C 1
ATOM 670 O O . HIS A 1 87 ? -1.477 0.237 -28.020 1.00 44.06 87 HIS A O 1
ATOM 676 N N . HIS A 1 88 ? -1.093 -0.088 -25.849 1.00 45.91 88 HIS A N 1
ATOM 677 C CA . HIS A 1 88 ? -2.188 0.789 -25.415 1.00 45.91 88 HIS A CA 1
ATOM 678 C C . HIS A 1 88 ? -1.619 2.043 -24.744 1.00 45.91 88 HIS A C 1
ATOM 680 O O . HIS A 1 88 ? -0.683 1.948 -23.953 1.00 45.91 88 HIS A O 1
ATOM 686 N N . TYR A 1 89 ? -2.183 3.204 -25.081 1.00 42.16 89 TYR A N 1
ATOM 687 C CA . TYR A 1 89 ? -1.851 4.536 -24.565 1.00 42.16 89 TYR A CA 1
ATOM 688 C C . TYR A 1 89 ? -1.545 4.554 -23.043 1.00 42.16 89 TYR A C 1
ATOM 690 O O . TYR A 1 89 ? -2.170 3.809 -22.274 1.00 42.16 89 TYR A O 1
ATOM 698 N N . PRO A 1 90 ? -0.594 5.390 -22.575 1.00 43.16 90 PRO A N 1
ATOM 699 C CA . PRO A 1 90 ? -0.210 5.459 -21.169 1.00 43.16 90 PRO A CA 1
ATOM 700 C C . PRO A 1 90 ? -1.279 6.215 -20.375 1.00 43.16 90 PRO A C 1
ATOM 702 O O . PRO A 1 90 ? -1.216 7.429 -20.225 1.00 43.16 90 PRO A O 1
ATOM 705 N N . VAL A 1 91 ? -2.279 5.501 -19.871 1.00 46.09 91 VAL A N 1
ATOM 706 C CA . VAL A 1 91 ? -3.203 6.041 -18.870 1.00 46.09 91 VAL A CA 1
ATOM 707 C C . VAL A 1 91 ? -2.982 5.239 -17.592 1.00 46.09 91 VAL A C 1
ATOM 709 O O . VAL A 1 91 ? -3.354 4.069 -17.508 1.00 46.09 91 VAL A O 1
ATOM 712 N N . CYS A 1 92 ? -2.315 5.864 -16.618 1.00 43.47 92 CYS A N 1
ATOM 713 C CA . CYS A 1 92 ? -2.309 5.407 -15.231 1.00 43.47 92 CYS A CA 1
ATOM 714 C C . CYS A 1 92 ? -3.713 5.638 -14.674 1.00 43.47 92 CYS A C 1
ATOM 716 O O . CYS A 1 92 ? -4.046 6.758 -14.296 1.00 43.47 92 CYS A O 1
ATOM 718 N N . VAL A 1 93 ? -4.547 4.600 -14.657 1.00 45.56 93 VAL A N 1
ATOM 719 C CA . VAL A 1 93 ? -5.803 4.636 -13.907 1.00 45.56 93 VAL A CA 1
ATOM 720 C C . VAL A 1 93 ? -5.534 3.949 -12.576 1.00 45.56 93 VAL A C 1
ATOM 722 O O . VAL A 1 93 ? -5.399 2.728 -12.521 1.00 45.56 93 VAL A O 1
ATOM 725 N N . LEU A 1 94 ? -5.439 4.738 -11.505 1.00 41.28 94 LEU A N 1
ATOM 726 C CA . LEU A 1 94 ? -5.860 4.265 -10.190 1.00 41.28 94 LEU A CA 1
ATOM 727 C C . LEU A 1 94 ? -7.372 4.093 -10.312 1.00 41.28 94 LEU A C 1
ATOM 729 O O . LEU A 1 94 ? -8.120 5.064 -10.216 1.00 41.28 94 LEU A O 1
ATOM 733 N N . LEU A 1 95 ? -7.803 2.888 -10.685 1.00 38.34 95 LEU A N 1
ATOM 734 C CA . LEU A 1 95 ? -9.216 2.538 -10.699 1.00 38.34 95 LEU A CA 1
ATOM 735 C C . LEU A 1 95 ? -9.651 2.540 -9.235 1.00 38.34 95 LEU A C 1
ATOM 737 O O . LEU A 1 95 ? -9.413 1.577 -8.511 1.00 38.34 95 LEU A O 1
ATOM 741 N N . ASN A 1 96 ? -10.214 3.672 -8.810 1.00 29.61 96 ASN A N 1
ATOM 742 C CA . ASN A 1 96 ? -11.136 3.698 -7.689 1.00 29.61 96 ASN A CA 1
ATOM 743 C C . ASN A 1 96 ? -12.254 2.719 -8.050 1.00 29.61 96 ASN A C 1
ATOM 745 O O . ASN A 1 96 ? -12.899 2.877 -9.091 1.00 29.61 96 ASN A O 1
ATOM 749 N N . ILE A 1 97 ? -12.388 1.680 -7.232 1.00 39.78 97 ILE A N 1
ATOM 750 C CA . ILE A 1 97 ? -13.642 0.940 -7.102 1.00 39.78 97 ILE A CA 1
ATOM 751 C C . ILE A 1 97 ? -14.699 1.918 -6.589 1.00 39.78 97 ILE A C 1
ATOM 753 O O . ILE A 1 97 ? -14.343 2.751 -5.724 1.00 39.78 97 ILE A O 1
#

Secondary structure (DSSP, 8-state):
-HHHHHHHHHHHHHHHHHHHHHHHHHHHS---EEEEETTEEEE-------EEEEEE-TT-TTHHHHTTH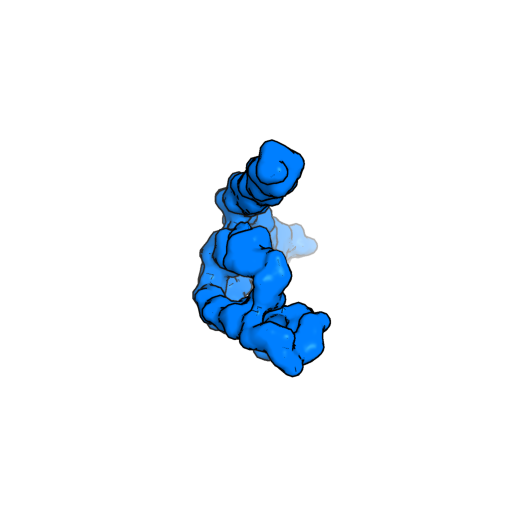HHHHHTTPEEEEEEPPTTS---------

Nearest PDB structures (foldseek):
  5l13-assembly2_E  TM=7.949E-01  e=5.528E-03  Homo sapiens
  7scr-assembly1_E  TM=4.083E-01  e=2.407E-01  Trypanosoma brucei brucei
  8fx1-assembly1_A  TM=3.662E-01  e=5.051E-01  Trypanosoma cruzi strain CL Brener
  8fx2-assembly1_B  TM=4.206E-01  e=1.388E+00  Trypanosoma cruzi strain CL Brener
  8fx1-assembly1_B  TM=4.161E-01  e=1.485E+00  Trypanosoma cruzi strain CL Brener

Sequence (97 aa):
MVKQLQMQKAVYYVELRVVEYATSLPNVLKGESSDVSEGINCTMTHEPLGVVAGITPFNFPIMVPLWMIPLAITAGNTLSLNHRSRHHYPVCVLLNI

Mean predicted aligned error: 10.24 Å

Radius of gyration: 18.49 Å; Cα contacts (8 Å, |Δi|>4): 112; chains: 1; bounding box: 49×24×56 Å

Solvent-accessible surface area (backbone atoms only — not comparable to full-atom values): 5919 Å² total; per-residue (Å²): 112,70,68,61,56,52,52,53,50,53,51,51,56,52,43,51,51,47,44,59,51,26,70,53,41,55,72,69,52,56,55,56,75,45,78,81,50,97,95,42,72,49,71,47,77,71,77,55,90,42,80,45,53,44,53,36,58,69,92,42,79,57,65,60,48,50,63,49,52,46,47,35,48,54,54,62,24,48,76,4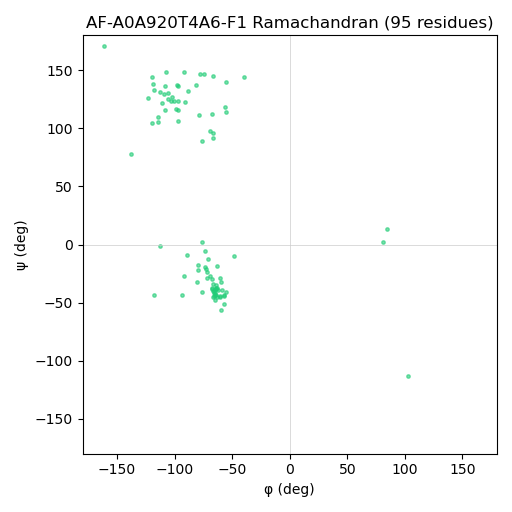9,80,45,79,51,66,97,84,64,82,96,70,77,53,80,60,75,126